Protein AF-B1X528-F1 (afdb_monomer)

Foldseek 3Di:
DQDPLNVLLLVLLVLVCVLVVHDSVVSLVVLCVVCVVVVNNDSVSSSVSSVVVSVVSVVVVVVVVVVVVVVVVVVVVVVVPPPDD

Organism: Paulinella chromatophora (NCBI:txid39717)

Nearest PDB structures (foldseek):
  1sd5-assembly1_A  TM=8.210E-01  e=9.603E+00  Mycobacterium tuberculosis H37Rv

Solvent-accessible surface area (backbone atoms only — not comparable to full-atom values): 4775 Å² total; per-residue (Å²): 130,88,49,75,68,52,54,53,40,50,50,41,27,45,53,41,9,65,75,68,75,47,52,51,70,56,35,45,51,54,34,52,50,53,16,57,74,71,71,30,78,48,77,65,42,37,37,54,46,32,49,52,55,40,52,54,52,56,55,51,52,55,55,50,50,54,52,49,54,50,52,55,53,53,57,64,72,50,74,72,81,73,76,82,131

Secondary structure (DSSP, 8-state):
---HHHHHHHHHHHHHHHHHT--HHHHHHHHHHHHHHTT--SHHHHHHHHHHHHHHHHHHHHHHHHHHHHHHHHHHHTTTTT---

pLDDT: mean 81.82, std 13.28, range [38.41, 94.75]

Radius of gyration: 19.67 Å; Cα contacts (8 Å, |Δi|>4): 51; chains: 1; bounding box: 60×24×51 Å

Mean predicted aligned error: 9.97 Å

Sequence (85 aa):
MATIQDRAYVTACSQLACLLSISLAAARRKVDYVAAKEGLRDNVGRLMIAERILTEVQSGKQDEGELLDSLLKAVKSEENFLLED

Structure (mmCIF, N/CA/C/O backbone):
data_AF-B1X528-F1
#
_entry.id   AF-B1X528-F1
#
loop_
_atom_site.group_PDB
_atom_site.id
_atom_site.type_symbol
_atom_site.label_atom_id
_atom_site.label_alt_id
_atom_site.label_comp_id
_atom_site.label_asym_id
_atom_site.label_entity_id
_atom_site.label_seq_id
_atom_site.pdbx_PDB_ins_code
_atom_site.Cartn_x
_atom_site.Cartn_y
_a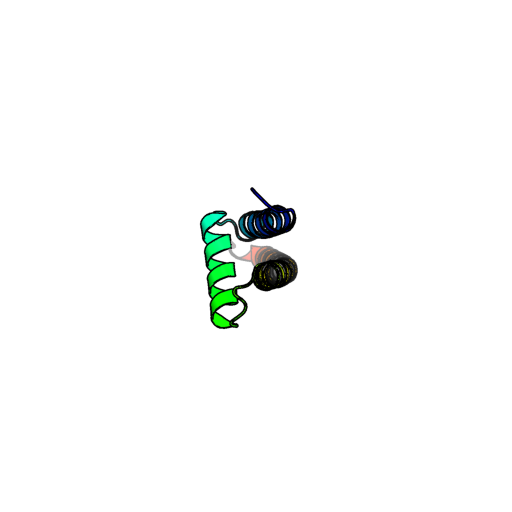tom_site.Cartn_z
_atom_site.occupancy
_atom_site.B_iso_or_equiv
_atom_site.auth_seq_id
_atom_site.auth_comp_id
_atom_site.auth_asym_id
_atom_site.auth_atom_id
_atom_site.pdbx_PDB_model_num
ATOM 1 N N . MET A 1 1 ? 20.274 -7.525 -8.102 1.00 38.41 1 MET A N 1
ATOM 2 C CA . MET A 1 1 ? 20.695 -6.311 -7.368 1.00 38.41 1 MET A CA 1
ATOM 3 C C . MET A 1 1 ? 19.507 -5.361 -7.350 1.00 38.41 1 MET A C 1
ATOM 5 O O . MET A 1 1 ? 18.959 -5.129 -8.419 1.00 38.41 1 MET A O 1
ATOM 9 N N . ALA A 1 2 ? 19.058 -4.894 -6.180 1.00 50.22 2 ALA A N 1
ATOM 10 C CA . ALA A 1 2 ? 17.916 -3.978 -6.081 1.00 50.22 2 ALA A CA 1
ATOM 11 C C . ALA A 1 2 ? 18.280 -2.633 -6.728 1.00 50.22 2 ALA A C 1
ATOM 13 O O . ALA A 1 2 ? 19.220 -1.967 -6.288 1.00 50.22 2 ALA A O 1
ATOM 14 N N . THR A 1 3 ? 17.591 -2.265 -7.805 1.00 63.62 3 THR A N 1
ATOM 15 C CA . THR A 1 3 ? 17.793 -0.982 -8.486 1.00 63.62 3 THR A CA 1
ATOM 16 C C . THR A 1 3 ? 17.150 0.148 -7.675 1.00 63.62 3 THR A C 1
ATOM 18 O O . THR A 1 3 ? 16.313 -0.087 -6.805 1.00 63.62 3 THR A O 1
ATOM 21 N N . ILE A 1 4 ? 17.528 1.402 -7.937 1.00 63.34 4 ILE A N 1
ATOM 22 C CA . ILE A 1 4 ? 16.931 2.576 -7.267 1.00 63.34 4 ILE A CA 1
ATOM 23 C C . ILE A 1 4 ? 15.399 2.596 -7.443 1.00 63.34 4 ILE A C 1
ATOM 25 O O . ILE A 1 4 ? 14.677 2.916 -6.501 1.00 63.34 4 ILE A O 1
ATOM 29 N N . GLN A 1 5 ? 14.905 2.164 -8.610 1.00 66.69 5 GLN A N 1
ATOM 30 C CA . GLN A 1 5 ? 13.471 2.007 -8.885 1.00 66.69 5 GLN A CA 1
ATOM 31 C C . GLN A 1 5 ? 12.796 0.965 -7.980 1.00 66.69 5 GLN A C 1
ATOM 33 O O . GLN A 1 5 ? 11.668 1.174 -7.546 1.00 66.69 5 GLN A O 1
ATOM 38 N N . ASP A 1 6 ? 13.495 -0.121 -7.640 1.00 79.19 6 ASP A N 1
ATOM 39 C CA . ASP A 1 6 ? 12.980 -1.159 -6.741 1.00 79.19 6 ASP A CA 1
ATOM 40 C C . ASP A 1 6 ? 12.774 -0.594 -5.325 1.00 79.19 6 ASP A C 1
ATOM 42 O O . ASP A 1 6 ? 11.745 -0.823 -4.695 1.00 79.19 6 ASP A O 1
ATOM 46 N N . ARG A 1 7 ? 13.698 0.258 -4.851 1.00 85.12 7 ARG A N 1
ATOM 47 C CA . ARG A 1 7 ? 13.554 0.948 -3.555 1.00 85.12 7 ARG A CA 1
ATOM 48 C C . ARG A 1 7 ? 12.356 1.892 -3.526 1.00 85.12 7 ARG A C 1
ATOM 50 O O . ARG A 1 7 ? 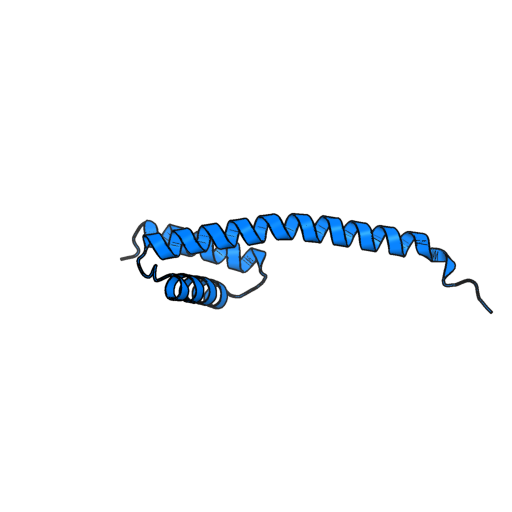11.601 1.857 -2.561 1.00 85.12 7 ARG A O 1
ATOM 57 N N . ALA A 1 8 ? 12.173 2.708 -4.563 1.00 87.50 8 ALA A N 1
ATOM 58 C CA . ALA A 1 8 ? 11.040 3.630 -4.641 1.00 87.50 8 ALA A CA 1
ATOM 59 C C . ALA A 1 8 ? 9.700 2.874 -4.668 1.00 87.50 8 ALA A C 1
ATOM 61 O O . ALA A 1 8 ? 8.788 3.205 -3.911 1.00 87.50 8 ALA A O 1
ATOM 62 N N . TYR A 1 9 ? 9.624 1.782 -5.436 1.00 89.38 9 TYR A N 1
ATOM 63 C CA . TYR A 1 9 ? 8.457 0.903 -5.462 1.00 89.38 9 TYR A CA 1
ATOM 64 C C . TYR A 1 9 ? 8.153 0.279 -4.091 1.00 89.38 9 TYR A C 1
ATOM 66 O O . TYR A 1 9 ? 7.004 0.279 -3.642 1.00 89.38 9 TYR A O 1
ATOM 74 N N . VAL A 1 10 ? 9.178 -0.226 -3.390 1.00 90.94 10 VAL A N 1
ATOM 75 C CA . VAL A 1 10 ? 9.018 -0.779 -2.035 1.00 90.94 10 VAL A CA 1
ATOM 76 C C . VAL A 1 10 ? 8.502 0.283 -1.062 1.00 90.94 10 VAL A C 1
ATOM 78 O O . VAL A 1 10 ? 7.608 -0.028 -0.276 1.00 90.94 10 VAL A O 1
ATOM 81 N N . THR A 1 11 ? 9.026 1.509 -1.123 1.00 93.31 11 THR A N 1
ATOM 82 C CA . THR A 1 11 ? 8.597 2.625 -0.266 1.00 93.31 11 THR A CA 1
ATOM 83 C C . THR A 1 11 ? 7.143 3.017 -0.521 1.00 93.31 11 THR A C 1
ATOM 85 O O . THR A 1 11 ? 6.378 3.165 0.429 1.00 93.31 11 THR A O 1
ATOM 88 N N . ALA A 1 12 ? 6.723 3.124 -1.783 1.00 92.88 12 ALA A N 1
ATOM 89 C CA . ALA A 1 12 ? 5.325 3.404 -2.111 1.00 92.88 12 ALA A CA 1
ATOM 90 C C . ALA A 1 12 ? 4.399 2.287 -1.593 1.00 92.88 12 ALA A C 1
ATOM 92 O O . ALA A 1 12 ? 3.382 2.552 -0.952 1.00 92.88 12 ALA A O 1
ATOM 93 N N . CYS A 1 13 ? 4.785 1.019 -1.781 1.00 93.12 13 CYS A N 1
ATOM 94 C CA . CYS A 1 13 ? 4.013 -0.123 -1.285 1.00 93.12 13 CYS A CA 1
ATOM 95 C C . CYS A 1 13 ? 3.945 -0.189 0.249 1.00 93.12 13 CYS A C 1
ATOM 97 O O . CYS A 1 13 ? 2.924 -0.616 0.787 1.00 93.12 13 CYS A O 1
ATOM 99 N N . SER A 1 14 ? 5.008 0.195 0.965 1.00 93.44 14 SER A N 1
ATOM 100 C CA . SER A 1 14 ? 5.006 0.198 2.433 1.00 93.44 14 SER A CA 1
ATOM 101 C C . SER A 1 14 ? 4.124 1.311 2.995 1.00 93.44 14 SER A C 1
ATOM 103 O O . SER A 1 14 ? 3.361 1.062 3.925 1.00 93.44 14 SER A O 1
ATOM 105 N N . GLN A 1 15 ? 4.144 2.500 2.391 1.00 93.69 15 GLN A N 1
ATOM 106 C CA . GLN A 1 15 ? 3.234 3.588 2.750 1.00 93.69 15 GLN A CA 1
ATOM 107 C C . GLN A 1 15 ? 1.772 3.196 2.509 1.00 93.69 15 GLN A C 1
ATOM 109 O O . GLN A 1 15 ? 0.935 3.382 3.390 1.00 93.69 15 GLN A O 1
ATOM 114 N N . LEU A 1 16 ? 1.474 2.572 1.366 1.00 92.94 16 LEU A N 1
ATOM 115 C CA . LEU A 1 16 ? 0.149 2.023 1.072 1.00 92.94 16 LEU A CA 1
ATOM 116 C C . LEU A 1 16 ? -0.298 0.982 2.102 1.00 92.94 16 LEU A C 1
ATOM 118 O O . LEU A 1 16 ? -1.440 1.014 2.554 1.00 92.94 16 LEU A O 1
ATOM 122 N N . ALA A 1 17 ? 0.603 0.076 2.487 1.00 93.38 17 ALA A N 1
ATOM 123 C CA . ALA A 1 17 ? 0.335 -0.939 3.500 1.00 93.38 17 ALA A CA 1
ATOM 124 C C . ALA A 1 17 ? -0.037 -0.309 4.852 1.00 93.38 17 ALA A C 1
ATOM 126 O O . ALA A 1 17 ? -1.029 -0.713 5.456 1.00 93.38 17 ALA A O 1
ATOM 127 N N . CYS A 1 18 ? 0.694 0.725 5.282 1.00 92.50 18 CYS A N 1
ATOM 128 C CA . CYS A 1 18 ? 0.388 1.474 6.501 1.00 92.50 18 CYS A CA 1
ATOM 129 C C . CYS A 1 18 ? -0.945 2.227 6.405 1.00 92.50 18 CYS A C 1
ATOM 131 O O . CYS A 1 18 ? -1.729 2.217 7.351 1.00 92.50 18 CYS A O 1
ATOM 133 N N . LEU A 1 19 ? -1.223 2.879 5.273 1.00 90.19 19 LEU A N 1
ATOM 134 C CA . LEU A 1 19 ? -2.451 3.654 5.102 1.00 90.19 19 LEU A CA 1
ATOM 135 C C . LEU A 1 19 ? -3.699 2.770 5.058 1.00 90.19 19 LEU A C 1
ATOM 137 O O . LEU A 1 19 ? -4.728 3.178 5.587 1.00 90.19 19 LEU A O 1
ATOM 141 N N . LEU A 1 20 ? -3.603 1.582 4.468 1.00 88.75 20 LEU A N 1
ATOM 142 C CA . LEU A 1 20 ? -4.715 0.641 4.338 1.00 88.75 20 LEU A CA 1
ATOM 143 C C . LEU A 1 20 ? -4.781 -0.393 5.471 1.00 88.75 20 LEU A C 1
ATOM 145 O O . LEU A 1 20 ? -5.668 -1.240 5.452 1.00 88.75 20 LEU A O 1
ATOM 149 N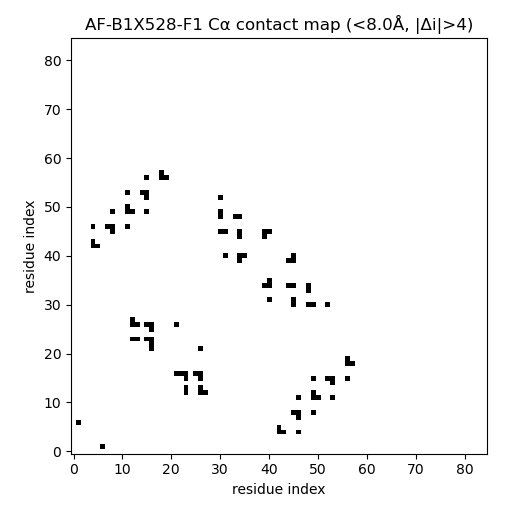 N . SER A 1 21 ? -3.847 -0.362 6.427 1.00 92.00 21 SER A N 1
ATOM 150 C CA . SER A 1 21 ? -3.732 -1.364 7.497 1.00 92.00 21 SER A CA 1
ATOM 151 C C . SER A 1 21 ? -3.661 -2.808 6.967 1.00 92.00 21 SER A C 1
ATOM 153 O O . SER A 1 21 ? -4.264 -3.724 7.525 1.00 92.00 21 SER A O 1
ATOM 155 N N . ILE A 1 22 ? -2.919 -3.027 5.875 1.00 92.12 22 ILE A N 1
ATOM 156 C CA . ILE A 1 22 ? -2.721 -4.345 5.244 1.00 92.12 22 ILE A CA 1
ATOM 157 C C . ILE A 1 22 ? -1.246 -4.750 5.243 1.00 92.12 22 ILE A C 1
ATOM 159 O O . ILE A 1 22 ? -0.353 -3.942 5.476 1.00 92.12 22 ILE A O 1
ATOM 163 N N . SER A 1 23 ? -0.958 -6.015 4.927 1.00 94.75 23 SER A N 1
ATOM 164 C CA . SER A 1 23 ? 0.428 -6.458 4.752 1.00 94.75 23 SER A CA 1
ATOM 165 C C . SER A 1 23 ? 1.064 -5.869 3.485 1.00 94.75 23 SER A C 1
ATOM 167 O O . SER A 1 23 ? 0.402 -5.668 2.465 1.00 94.75 23 SER A O 1
ATOM 169 N N . LEU A 1 24 ? 2.388 -5.683 3.506 1.00 92.31 24 LEU A N 1
ATOM 170 C CA . LEU A 1 24 ? 3.167 -5.262 2.334 1.00 92.31 24 LEU A CA 1
ATOM 171 C C . LEU A 1 24 ? 2.925 -6.183 1.124 1.00 92.31 24 LEU A C 1
ATOM 173 O O . LEU A 1 24 ? 2.806 -5.710 -0.006 1.00 92.31 24 LEU A O 1
ATOM 177 N N . ALA A 1 25 ? 2.803 -7.495 1.346 1.00 92.06 25 ALA A N 1
ATOM 178 C CA . ALA A 1 25 ? 2.513 -8.457 0.284 1.00 92.06 25 ALA A CA 1
ATOM 179 C C . ALA A 1 25 ? 1.132 -8.225 -0.355 1.00 92.06 25 ALA A C 1
ATOM 181 O O . ALA A 1 25 ? 0.995 -8.343 -1.572 1.00 92.06 25 ALA A O 1
ATOM 182 N N . ALA A 1 26 ? 0.122 -7.866 0.444 1.00 93.38 26 ALA A N 1
ATOM 183 C CA . ALA A 1 26 ? -1.199 -7.511 -0.065 1.00 93.38 26 ALA A CA 1
ATOM 184 C C . ALA A 1 26 ? -1.164 -6.198 -0.864 1.00 93.38 26 ALA A C 1
ATOM 186 O O . ALA A 1 26 ? -1.735 -6.140 -1.952 1.00 93.38 26 ALA A O 1
ATOM 187 N N . ALA A 1 27 ? -0.435 -5.185 -0.381 1.00 93.94 27 ALA A N 1
ATOM 188 C CA . ALA A 1 27 ? -0.247 -3.926 -1.102 1.00 93.94 27 ALA A CA 1
ATOM 189 C C . ALA A 1 27 ? 0.408 -4.150 -2.477 1.00 93.94 27 ALA A C 1
ATOM 191 O O . ALA A 1 27 ? -0.118 -3.689 -3.488 1.00 93.94 27 ALA A O 1
ATOM 192 N N . ARG A 1 28 ? 1.484 -4.949 -2.542 1.00 92.88 28 ARG A N 1
ATOM 193 C CA . ARG A 1 28 ? 2.140 -5.312 -3.812 1.00 92.88 28 ARG A CA 1
ATOM 194 C C . ARG A 1 28 ? 1.197 -6.020 -4.776 1.00 92.88 28 ARG A C 1
ATOM 196 O O . ARG 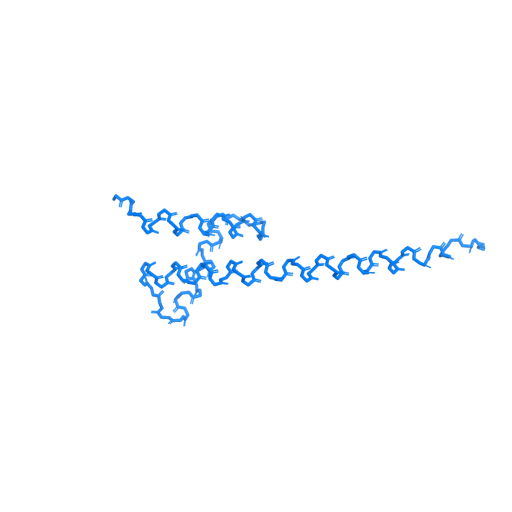A 1 28 ? 1.088 -5.606 -5.921 1.00 92.88 28 ARG A O 1
ATOM 203 N N . ARG A 1 29 ? 0.461 -7.035 -4.305 1.00 93.75 29 ARG A N 1
ATOM 204 C CA . ARG A 1 29 ? -0.520 -7.759 -5.135 1.00 93.75 29 ARG A CA 1
ATOM 205 C C . ARG A 1 29 ? -1.587 -6.830 -5.706 1.00 93.75 29 ARG A C 1
ATOM 207 O O . ARG A 1 29 ? -1.985 -7.009 -6.851 1.00 93.75 29 ARG A O 1
ATOM 214 N N . LYS A 1 30 ? -2.044 -5.846 -4.924 1.00 93.00 30 LYS A N 1
ATOM 215 C CA . LYS A 1 30 ? -3.014 -4.846 -5.384 1.00 93.00 30 LYS A CA 1
ATOM 216 C C . LYS A 1 30 ? -2.431 -3.997 -6.515 1.00 93.00 30 LYS A C 1
ATOM 218 O O . LYS A 1 30 ? -3.086 -3.847 -7.542 1.00 93.00 30 LYS A O 1
ATOM 223 N N . VAL A 1 31 ? -1.202 -3.504 -6.357 1.00 93.00 31 VAL A N 1
ATOM 224 C CA . VAL A 1 31 ? -0.513 -2.741 -7.408 1.00 93.00 31 VAL A CA 1
ATOM 225 C C . VAL A 1 31 ? -0.287 -3.598 -8.654 1.00 93.00 31 VAL A C 1
ATOM 227 O O . VAL A 1 31 ? -0.654 -3.175 -9.744 1.00 93.00 31 VAL A O 1
ATOM 230 N N . ASP A 1 32 ? 0.230 -4.820 -8.502 1.00 91.31 32 ASP A N 1
ATOM 231 C CA . ASP A 1 32 ? 0.477 -5.743 -9.615 1.00 91.31 32 ASP A CA 1
ATOM 232 C C . ASP A 1 32 ? -0.815 -6.094 -10.372 1.00 91.31 32 ASP A C 1
ATOM 234 O O . ASP A 1 32 ? -0.809 -6.188 -11.599 1.00 91.31 32 ASP A O 1
ATOM 238 N N . TYR A 1 33 ? -1.936 -6.256 -9.664 1.00 93.38 33 TYR A N 1
ATOM 239 C CA . TYR A 1 33 ? -3.240 -6.508 -10.276 1.00 93.38 33 TYR A CA 1
ATOM 240 C C . TYR A 1 33 ? -3.715 -5.323 -11.126 1.00 93.38 33 TYR A C 1
ATOM 242 O O . TYR A 1 33 ? -4.125 -5.515 -12.271 1.00 93.38 33 TYR A O 1
ATOM 250 N N . VAL A 1 34 ? -3.633 -4.099 -10.596 1.00 92.31 34 VAL A N 1
ATOM 251 C CA . VAL A 1 34 ? -4.035 -2.885 -11.326 1.00 92.31 34 VAL A CA 1
ATOM 252 C C . VAL A 1 34 ? -3.100 -2.633 -12.512 1.00 92.31 34 VAL A C 1
ATOM 254 O O . VAL A 1 34 ? -3.563 -2.410 -13.627 1.00 92.31 34 VAL A O 1
ATOM 257 N N . ALA A 1 35 ? -1.795 -2.783 -12.305 1.00 91.25 35 ALA A N 1
ATOM 258 C CA . ALA A 1 35 ? -0.780 -2.700 -13.347 1.00 91.25 35 ALA A CA 1
ATOM 259 C C . ALA A 1 35 ? -1.026 -3.718 -14.476 1.00 91.25 3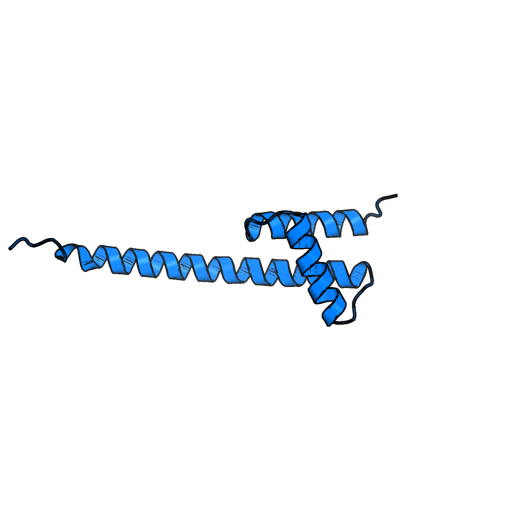5 ALA A C 1
ATOM 261 O O . ALA A 1 35 ? -0.984 -3.375 -15.657 1.00 91.25 35 ALA A O 1
ATOM 262 N N . ALA A 1 36 ? -1.360 -4.968 -14.136 1.00 90.50 36 ALA A N 1
ATOM 263 C CA . ALA A 1 36 ? -1.700 -5.992 -15.118 1.00 90.50 36 ALA A CA 1
ATOM 264 C C . ALA A 1 36 ? -3.005 -5.687 -15.866 1.00 90.50 36 ALA A C 1
ATOM 266 O O . ALA A 1 36 ? -3.077 -5.958 -17.065 1.00 90.50 36 ALA A O 1
ATOM 267 N N . LYS A 1 37 ? -4.008 -5.124 -15.181 1.00 92.31 37 LYS A N 1
ATOM 268 C CA . LYS A 1 37 ? -5.281 -4.706 -15.783 1.00 92.31 37 LYS A CA 1
ATOM 269 C C . LYS A 1 37 ? -5.090 -3.580 -16.803 1.00 92.31 37 LYS A C 1
ATOM 271 O O . LYS A 1 37 ? -5.783 -3.562 -17.813 1.00 92.31 37 LYS A O 1
ATOM 276 N N . GLU A 1 38 ? -4.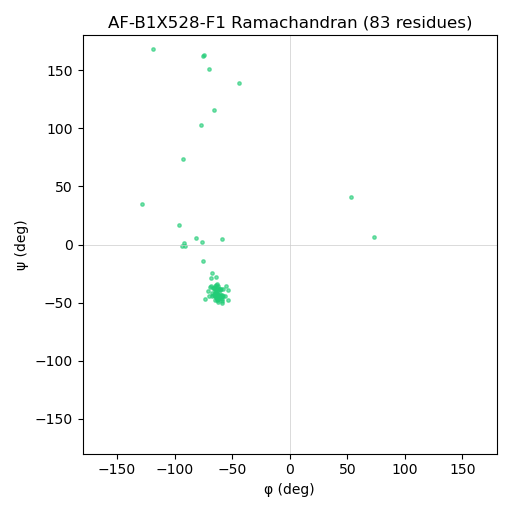140 -2.680 -16.562 1.00 89.44 38 GLU A N 1
ATOM 277 C CA . GLU A 1 38 ? -3.828 -1.544 -17.445 1.00 89.44 38 GLU A CA 1
ATOM 278 C C . GLU A 1 38 ? -2.730 -1.854 -18.477 1.00 89.44 38 GLU A C 1
ATOM 280 O O . GLU A 1 38 ? -2.365 -0.996 -19.275 1.00 89.44 38 GLU A O 1
ATOM 285 N N . GLY A 1 39 ? -2.200 -3.082 -18.492 1.00 89.88 39 GLY A N 1
ATOM 286 C CA . GLY A 1 39 ? -1.134 -3.493 -19.413 1.00 89.88 39 GLY A CA 1
ATOM 287 C C . GLY A 1 39 ? 0.254 -2.921 -19.086 1.00 89.8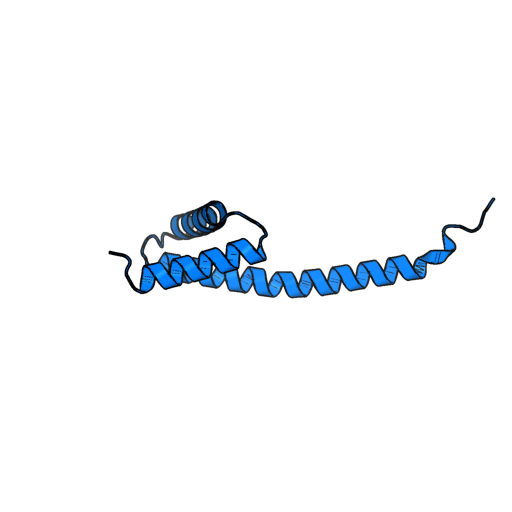8 39 GLY A C 1
ATOM 288 O O . GLY A 1 39 ? 1.204 -3.157 -19.829 1.00 89.88 39 GLY A O 1
ATOM 289 N N . LEU A 1 40 ? 0.398 -2.227 -17.957 1.00 84.56 40 LEU A N 1
ATOM 290 C CA . LEU A 1 40 ? 1.608 -1.541 -17.498 1.00 84.56 40 LEU A CA 1
ATOM 291 C C . LEU A 1 40 ? 2.436 -2.459 -16.586 1.00 84.56 40 LEU A C 1
ATOM 293 O O . LEU A 1 40 ? 2.437 -2.318 -15.367 1.00 84.56 40 LEU A O 1
ATOM 297 N N . ARG A 1 41 ? 3.108 -3.466 -17.161 1.00 80.19 41 ARG A N 1
ATOM 298 C CA . ARG A 1 41 ? 3.893 -4.467 -16.395 1.00 80.19 41 ARG A CA 1
ATOM 299 C C . ARG A 1 41 ? 5.366 -4.105 -16.193 1.00 80.19 41 ARG A C 1
ATOM 301 O O . ARG A 1 41 ? 6.113 -4.871 -15.583 1.00 80.19 41 ARG A O 1
ATOM 308 N N . ASP A 1 42 ? 5.799 -2.977 -16.728 1.00 85.25 42 ASP A N 1
ATOM 309 C CA . ASP A 1 42 ? 7.151 -2.466 -16.584 1.00 85.25 42 ASP A CA 1
ATOM 310 C C . ASP A 1 42 ? 7.389 -1.878 -15.180 1.00 85.25 42 ASP A C 1
ATOM 312 O O . ASP A 1 42 ? 6.465 -1.612 -14.407 1.00 85.25 42 ASP A O 1
ATOM 316 N N . ASN A 1 43 ? 8.659 -1.705 -14.806 1.00 83.12 43 ASN A N 1
ATOM 317 C CA . ASN A 1 43 ? 9.013 -1.179 -13.482 1.00 83.12 43 ASN A CA 1
ATOM 318 C C . ASN A 1 43 ? 8.513 0.253 -13.267 1.00 83.12 43 ASN A C 1
ATOM 320 O O . ASN A 1 43 ? 8.138 0.597 -12.149 1.00 83.12 43 ASN A O 1
ATOM 324 N N . VAL A 1 44 ? 8.495 1.065 -14.327 1.00 86.19 44 VAL A N 1
ATOM 325 C CA . VAL A 1 44 ? 8.020 2.449 -14.263 1.00 86.19 44 VAL A CA 1
ATOM 326 C C . VAL A 1 44 ? 6.499 2.463 -14.143 1.00 86.19 44 VAL A C 1
ATOM 328 O O . VAL A 1 44 ? 5.979 3.091 -13.224 1.00 86.19 44 VAL A O 1
ATOM 331 N N . GLY A 1 45 ? 5.795 1.684 -14.969 1.00 88.69 45 GLY A N 1
ATOM 332 C CA . GLY A 1 45 ? 4.345 1.510 -14.887 1.00 88.69 45 GLY A CA 1
ATOM 333 C C . GLY A 1 45 ? 3.864 1.075 -13.501 1.00 88.69 45 GLY A C 1
ATOM 334 O O . GLY A 1 45 ? 2.986 1.710 -12.924 1.00 88.69 45 GLY A O 1
ATOM 335 N N . ARG A 1 46 ? 4.491 0.060 -12.893 1.00 88.62 46 ARG A N 1
ATOM 336 C CA . ARG A 1 46 ? 4.133 -0.377 -11.528 1.00 88.62 46 ARG A CA 1
ATOM 337 C C . ARG A 1 46 ? 4.335 0.702 -10.468 1.00 88.62 46 ARG A C 1
ATOM 339 O O . ARG A 1 46 ? 3.521 0.803 -9.553 1.00 88.62 46 ARG A O 1
ATOM 346 N N . LEU A 1 47 ? 5.399 1.496 -10.579 1.00 90.44 47 LEU A N 1
ATOM 347 C CA . LEU A 1 47 ? 5.652 2.604 -9.661 1.00 90.44 47 LEU A CA 1
ATOM 348 C C . LEU A 1 47 ? 4.600 3.705 -9.824 1.00 90.44 47 LEU A C 1
ATOM 350 O O . LEU A 1 47 ? 4.040 4.145 -8.825 1.00 90.44 47 LEU A O 1
ATOM 354 N N . MET A 1 48 ? 4.255 4.069 -11.061 1.00 91.81 48 MET A N 1
ATOM 355 C CA . MET A 1 48 ? 3.190 5.040 -11.336 1.00 91.81 48 MET A CA 1
ATO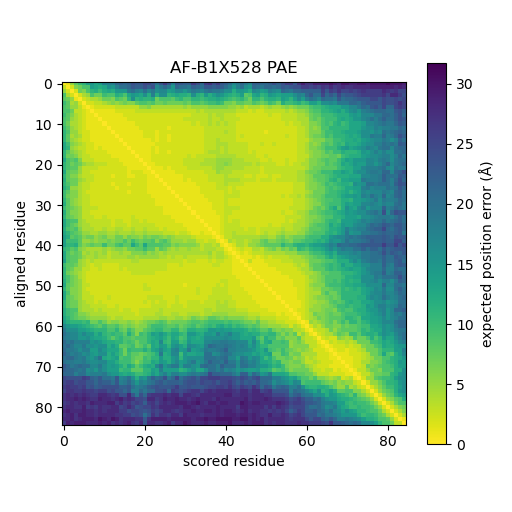M 356 C C . MET A 1 48 ? 1.842 4.593 -10.763 1.00 91.81 48 MET A C 1
ATOM 358 O O . MET A 1 48 ? 1.132 5.389 -10.152 1.00 91.81 48 MET A O 1
ATOM 362 N N . ILE A 1 49 ? 1.491 3.312 -10.915 1.00 93.12 49 ILE A N 1
ATOM 363 C CA . ILE A 1 49 ? 0.264 2.760 -10.331 1.00 93.12 49 ILE A CA 1
ATOM 364 C C . ILE A 1 49 ? 0.319 2.789 -8.799 1.00 93.12 49 ILE A C 1
ATOM 366 O O . ILE A 1 49 ? -0.676 3.142 -8.166 1.00 93.12 49 ILE A O 1
ATOM 370 N N . ALA A 1 50 ? 1.461 2.451 -8.190 1.00 92.50 50 ALA A N 1
ATOM 371 C CA . ALA A 1 50 ? 1.623 2.520 -6.739 1.00 92.50 50 ALA A CA 1
ATOM 372 C C . ALA A 1 50 ? 1.417 3.946 -6.207 1.00 92.50 50 ALA A C 1
ATOM 374 O O . ALA A 1 50 ? 0.681 4.127 -5.240 1.00 92.50 50 ALA A O 1
ATOM 375 N N . GLU A 1 51 ? 2.024 4.947 -6.849 1.00 92.12 51 GLU A N 1
ATOM 376 C CA . GLU A 1 51 ? 1.867 6.357 -6.479 1.00 92.12 51 GLU A CA 1
ATOM 377 C C . GLU A 1 51 ? 0.426 6.835 -6.667 1.00 92.12 51 GLU A C 1
ATOM 379 O O . GLU A 1 51 ? -0.129 7.450 -5.760 1.00 92.12 51 GLU A O 1
ATOM 384 N N . ARG A 1 52 ? -0.224 6.478 -7.783 1.00 93.06 52 ARG A N 1
ATOM 385 C CA . ARG A 1 52 ? -1.624 6.848 -8.043 1.00 93.06 52 ARG A CA 1
ATOM 386 C C . ARG A 1 52 ? -2.563 6.321 -6.959 1.00 93.06 52 ARG A C 1
ATOM 388 O O . ARG A 1 52 ? -3.330 7.087 -6.383 1.00 93.06 52 ARG A O 1
ATOM 395 N N . ILE A 1 53 ? -2.462 5.029 -6.638 1.00 92.12 53 ILE A N 1
ATOM 396 C CA . ILE A 1 53 ? -3.283 4.407 -5.587 1.00 92.12 53 ILE A CA 1
ATOM 397 C C . ILE A 1 53 ? -2.976 5.048 -4.225 1.00 92.12 53 ILE A C 1
ATOM 399 O O . ILE A 1 53 ? -3.874 5.226 -3.408 1.00 92.12 53 ILE A O 1
ATOM 403 N N . LEU A 1 54 ? -1.718 5.401 -3.959 1.00 91.38 54 LEU A N 1
ATOM 404 C CA . LEU A 1 54 ? -1.328 6.053 -2.713 1.00 91.38 54 LEU A CA 1
ATOM 405 C C . LEU A 1 54 ? -1.959 7.444 -2.573 1.00 91.38 54 LEU A C 1
ATOM 407 O O . LEU A 1 54 ? -2.468 7.759 -1.497 1.00 91.38 54 LEU A O 1
ATOM 411 N N . THR A 1 55 ? -1.973 8.243 -3.642 1.00 91.31 55 THR A N 1
ATOM 412 C CA . THR A 1 55 ? -2.654 9.544 -3.666 1.00 91.31 55 THR A CA 1
ATOM 413 C C . THR A 1 55 ? -4.160 9.386 -3.460 1.00 91.31 55 THR A C 1
ATOM 415 O O . THR A 1 55 ? -4.716 10.059 -2.599 1.00 91.31 55 THR A O 1
ATOM 418 N N . GLU A 1 56 ? -4.807 8.452 -4.166 1.00 89.56 56 GLU A N 1
ATOM 419 C CA . GLU A 1 56 ? -6.243 8.165 -4.004 1.00 89.56 56 GLU A CA 1
ATOM 420 C C . GLU A 1 56 ? -6.595 7.800 -2.552 1.00 89.56 56 GLU A C 1
ATOM 422 O O . GLU A 1 56 ? -7.564 8.307 -1.988 1.00 89.56 56 GLU A O 1
ATOM 427 N N . VAL A 1 57 ? -5.783 6.947 -1.919 1.00 88.38 57 VAL A N 1
ATOM 428 C CA . VAL A 1 57 ? -5.987 6.532 -0.525 1.00 88.38 57 VAL A CA 1
ATOM 429 C C . VAL A 1 57 ? -5.735 7.679 0.453 1.00 88.38 57 VAL A C 1
ATOM 431 O O . VAL A 1 57 ? -6.441 7.774 1.454 1.00 88.38 57 VAL A O 1
ATOM 434 N N . GLN A 1 58 ? -4.753 8.549 0.199 1.00 87.19 58 GLN A N 1
ATOM 435 C CA . GLN A 1 58 ? -4.520 9.725 1.043 1.00 87.19 58 GLN A CA 1
ATOM 436 C C . GLN A 1 58 ? -5.684 10.709 0.986 1.00 87.19 58 GLN A C 1
ATOM 438 O O . GLN A 1 58 ? -6.118 11.161 2.042 1.00 87.19 58 GLN A O 1
ATOM 443 N N . SER A 1 59 ? -6.207 10.996 -0.208 1.00 83.88 59 SER A N 1
ATOM 444 C CA . SER A 1 59 ? -7.361 11.883 -0.370 1.00 83.88 59 SER A CA 1
ATOM 445 C C . SER A 1 59 ? -8.602 11.316 0.321 1.00 83.88 59 SER A C 1
ATOM 447 O O . SER A 1 59 ? -9.185 11.991 1.161 1.00 83.88 59 SER A O 1
ATOM 449 N N . GLY A 1 60 ? -8.937 10.041 0.089 1.00 79.25 60 GLY A N 1
ATOM 450 C CA . GLY A 1 60 ? -10.126 9.433 0.703 1.00 79.25 60 GLY A CA 1
ATOM 451 C C . GLY A 1 60 ? -10.072 9.337 2.234 1.00 79.25 60 GLY A C 1
ATOM 452 O O . GLY A 1 60 ? -11.107 9.394 2.893 1.00 79.25 60 GLY A O 1
ATOM 453 N N . LYS A 1 61 ? -8.875 9.239 2.831 1.00 72.44 61 LYS A N 1
ATOM 454 C CA . LYS A 1 61 ? -8.716 9.237 4.296 1.00 72.44 61 LYS A CA 1
ATOM 455 C C . LYS A 1 61 ? -9.051 10.582 4.942 1.00 72.44 61 LYS A C 1
ATOM 457 O O . LYS A 1 61 ? -9.437 10.604 6.108 1.00 72.44 61 LYS A O 1
ATOM 462 N N . GLN A 1 62 ? -8.864 11.685 4.216 1.00 67.31 62 GLN A N 1
ATOM 463 C CA . GLN A 1 62 ? -9.255 13.012 4.694 1.00 67.31 62 GLN A CA 1
ATOM 464 C C . GLN A 1 62 ? -10.782 13.127 4.727 1.00 67.31 62 GLN A C 1
ATOM 466 O O . GLN A 1 62 ? -11.334 13.518 5.753 1.00 67.31 62 GLN A O 1
ATOM 471 N N . ASP A 1 63 ? -11.451 12.663 3.669 1.00 70.19 63 ASP A N 1
ATOM 472 C CA . ASP A 1 63 ? -12.915 12.659 3.574 1.00 70.19 63 ASP A CA 1
ATOM 473 C C . ASP A 1 63 ? -13.575 11.762 4.645 1.00 70.19 63 ASP A C 1
ATOM 475 O O . ASP A 1 63 ? -14.581 12.135 5.250 1.00 70.19 63 ASP A O 1
ATOM 479 N N . GLU A 1 64 ? -13.001 10.584 4.930 1.00 70.75 64 GLU A N 1
ATOM 480 C CA . GLU A 1 64 ? -13.522 9.660 5.953 1.00 70.75 64 GLU A CA 1
ATOM 481 C C . GLU A 1 64 ? -13.431 10.243 7.374 1.00 70.75 64 GLU A C 1
ATOM 483 O O . GLU A 1 64 ? -14.347 10.060 8.177 1.00 70.75 64 GLU A O 1
ATOM 488 N N . GLY A 1 65 ? -12.354 10.976 7.681 1.00 72.44 65 GLY A N 1
ATOM 489 C CA . GLY A 1 65 ? -12.183 11.643 8.973 1.00 72.44 65 GLY A CA 1
ATOM 490 C C . GLY A 1 65 ? -13.232 12.730 9.214 1.00 72.44 65 GLY A C 1
ATOM 491 O O . GLY A 1 65 ? -13.842 12.769 10.281 1.00 72.44 65 GLY A O 1
ATOM 492 N N . GLU A 1 66 ? -13.497 13.566 8.208 1.00 74.56 66 GLU A N 1
ATOM 493 C CA . GLU A 1 66 ? -14.531 14.605 8.292 1.00 74.56 66 GLU A CA 1
ATOM 494 C C . GLU A 1 66 ? -15.938 14.011 8.440 1.00 74.56 66 GLU A C 1
ATOM 496 O O . GLU A 1 66 ? -16.747 14.495 9.240 1.00 74.56 66 GLU A O 1
ATOM 501 N N . LEU A 1 67 ? -16.226 12.929 7.710 1.00 77.56 67 LEU A N 1
ATOM 502 C CA . LEU A 1 67 ? -17.491 12.211 7.821 1.00 77.56 67 LEU A CA 1
ATOM 503 C C . LEU A 1 67 ? -17.667 11.599 9.218 1.00 77.56 67 LEU A C 1
ATOM 505 O O . LEU A 1 67 ? -18.727 11.758 9.823 1.00 77.56 67 LEU A O 1
ATOM 509 N N . LEU A 1 68 ? -16.637 10.942 9.756 1.00 76.56 68 LEU A N 1
ATOM 510 C CA . LEU A 1 68 ? -16.683 10.354 11.093 1.00 76.56 68 LEU A CA 1
ATOM 511 C C . LEU A 1 68 ? -16.878 11.421 12.179 1.00 76.56 68 LEU A C 1
ATOM 513 O O . LEU A 1 68 ? -17.728 11.249 13.050 1.00 76.56 68 LEU A O 1
ATOM 517 N N . ASP A 1 69 ? -16.154 12.539 12.106 1.00 82.94 69 ASP A N 1
ATOM 518 C CA . ASP A 1 69 ? -16.313 13.661 13.038 1.00 82.94 69 ASP A CA 1
ATOM 519 C C . ASP A 1 69 ? -17.730 14.249 12.991 1.00 82.94 69 ASP A C 1
ATOM 521 O O . ASP A 1 69 ? -18.297 14.607 14.028 1.00 82.94 69 ASP A O 1
ATOM 525 N N . SER A 1 70 ? -18.321 14.339 11.797 1.00 80.44 70 SER A N 1
ATOM 526 C CA . SER A 1 70 ? -19.708 14.772 11.611 1.00 80.44 70 SER A CA 1
ATOM 527 C C . SER A 1 70 ? -20.693 13.807 12.277 1.00 80.44 70 SER A C 1
ATOM 529 O O . SER A 1 70 ? -21.554 14.232 13.050 1.00 80.44 70 SER A O 1
ATOM 531 N N . LEU A 1 71 ? -20.522 12.499 12.054 1.00 80.44 71 LEU A N 1
ATOM 532 C CA . LEU A 1 71 ? -21.357 11.461 12.661 1.00 80.44 71 LEU A CA 1
ATOM 533 C C . LEU A 1 71 ? -21.239 11.460 14.193 1.00 80.44 71 LEU A C 1
ATOM 535 O O . LEU A 1 71 ? -22.252 11.398 14.886 1.00 80.44 71 LEU A O 1
ATOM 539 N N . LEU A 1 72 ? -20.028 11.596 14.738 1.00 80.00 72 LEU A N 1
ATOM 540 C CA . LEU A 1 72 ? -19.806 11.657 16.187 1.00 80.00 72 LEU A CA 1
ATOM 541 C C . LEU A 1 72 ? -20.417 12.917 16.820 1.00 80.00 72 LEU A C 1
ATOM 543 O O . LEU A 1 72 ? -20.975 12.845 17.916 1.00 80.00 72 LEU A O 1
ATOM 547 N N . LYS A 1 73 ? -20.361 14.068 16.137 1.00 77.38 73 LYS A N 1
ATOM 548 C CA . LYS A 1 73 ? -21.049 15.293 16.581 1.00 77.38 73 LYS A CA 1
ATOM 549 C C . LYS A 1 73 ? -22.568 15.132 16.580 1.00 77.38 73 LYS A C 1
ATOM 551 O O . LYS A 1 73 ? -23.209 15.592 17.522 1.00 77.38 73 LYS A O 1
ATOM 556 N N . ALA A 1 74 ? -23.131 14.483 15.560 1.00 73.88 74 ALA A N 1
ATOM 557 C CA . ALA A 1 74 ? -24.566 14.222 15.478 1.00 73.88 74 ALA A CA 1
ATOM 558 C C . ALA A 1 74 ? -25.043 13.323 16.632 1.00 73.88 74 ALA A C 1
ATOM 560 O O . ALA A 1 74 ? -25.987 13.687 17.326 1.00 73.88 74 ALA A O 1
ATOM 561 N N . VAL A 1 75 ? -24.325 12.229 16.920 1.00 68.44 75 VAL A N 1
ATOM 562 C CA . VAL A 1 75 ? -24.635 11.318 18.042 1.00 68.44 75 VAL A CA 1
ATOM 563 C C . VAL A 1 75 ? -24.597 12.040 19.393 1.00 68.44 75 VAL A C 1
ATOM 565 O O . VAL A 1 75 ? -25.452 11.811 20.243 1.00 68.44 75 VAL A O 1
ATOM 568 N N . LYS A 1 76 ? -23.655 12.969 19.596 1.00 60.69 76 LYS A N 1
ATOM 569 C CA . LYS A 1 76 ? -23.585 13.759 20.835 1.00 60.69 76 LYS A CA 1
ATOM 570 C C . LYS A 1 76 ? -24.769 14.721 21.010 1.00 60.69 76 LYS A C 1
ATOM 572 O O . LYS A 1 76 ? -25.106 15.085 22.130 1.00 60.69 76 LYS A O 1
ATOM 577 N N . SER A 1 77 ? -25.421 15.129 19.921 1.00 59.12 77 SER A N 1
ATOM 578 C CA . SER A 1 77 ? -26.641 15.941 19.995 1.00 59.12 77 SER A CA 1
ATOM 579 C C . SER A 1 77 ? -27.879 15.126 20.400 1.00 59.12 77 SER A C 1
ATOM 581 O O . SER A 1 77 ? -28.892 15.724 20.760 1.00 59.12 77 SER A O 1
ATOM 583 N N . GLU A 1 78 ? -27.814 13.792 20.355 1.00 59.03 78 GLU A N 1
ATOM 584 C CA . GLU A 1 78 ? -28.912 12.872 20.690 1.00 59.03 78 GLU A CA 1
ATOM 585 C C . GLU A 1 78 ? -28.847 12.348 22.143 1.00 59.03 78 GLU A C 1
ATOM 587 O O . GLU A 1 78 ? -29.549 11.401 22.491 1.00 59.03 78 GLU A O 1
ATOM 592 N N . GLU A 1 79 ? -28.082 12.993 23.038 1.00 55.81 79 GLU A N 1
ATOM 593 C CA . GLU A 1 79 ? -27.973 12.655 24.478 1.00 55.81 79 GLU A CA 1
ATOM 594 C C . GLU A 1 79 ? -29.312 12.696 25.272 1.00 55.81 79 GLU A C 1
ATOM 596 O O . GLU A 1 79 ? -29.328 12.420 26.467 1.00 55.81 79 GLU A O 1
ATOM 601 N N . ASN A 1 80 ? -30.461 12.934 24.625 1.00 55.53 80 ASN A N 1
ATOM 602 C CA . ASN A 1 80 ? -31.802 12.745 25.201 1.00 55.53 80 ASN A CA 1
ATOM 603 C C . ASN A 1 80 ? -32.313 11.285 25.171 1.00 55.53 80 ASN A C 1
ATOM 605 O O . ASN A 1 80 ? -33.461 11.040 25.537 1.00 55.53 80 ASN A O 1
ATOM 609 N N . PHE A 1 81 ? -31.507 10.305 24.749 1.00 59.34 81 PHE A N 1
ATOM 610 C CA . PHE A 1 81 ? -31.955 8.910 24.587 1.00 59.34 81 PHE A CA 1
ATOM 611 C C . PHE A 1 81 ? -32.107 8.108 25.903 1.00 59.34 81 PHE A C 1
ATOM 613 O O . PHE A 1 81 ? -32.452 6.930 25.865 1.00 59.34 81 PHE A O 1
ATOM 620 N N . LEU A 1 82 ? -31.866 8.722 27.069 1.00 61.00 82 LEU A N 1
ATOM 621 C CA . LEU A 1 82 ? -31.977 8.079 28.391 1.00 61.00 82 LEU A CA 1
ATOM 622 C C . LEU A 1 82 ? -32.853 8.862 29.389 1.00 61.00 82 LEU A C 1
ATOM 624 O O . LEU A 1 82 ? -32.585 8.871 30.587 1.00 61.00 82 L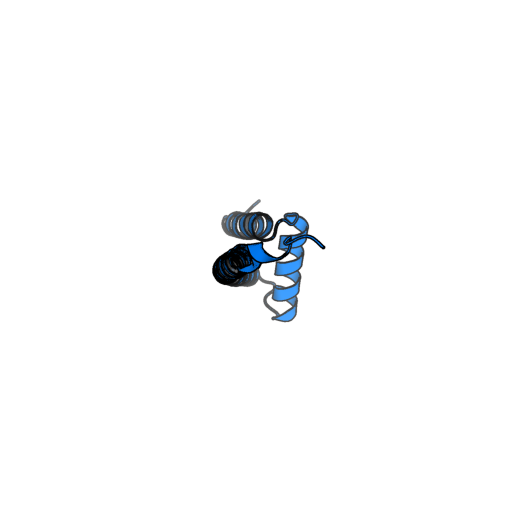EU A O 1
ATOM 628 N N . LEU A 1 83 ? -33.918 9.515 28.916 1.00 60.47 83 LEU A N 1
ATOM 629 C CA . LEU A 1 83 ? -35.022 9.884 29.809 1.00 60.47 83 LEU A CA 1
ATOM 630 C C . LEU A 1 83 ? -35.859 8.625 30.075 1.00 60.47 83 LEU A C 1
ATOM 632 O O . LEU A 1 83 ? -36.577 8.155 29.197 1.00 60.47 83 LEU A O 1
ATOM 636 N N . GLU A 1 84 ? -35.643 8.071 31.270 1.00 60.62 84 GLU A N 1
ATOM 637 C CA . GLU A 1 84 ? -36.320 6.921 31.879 1.00 60.62 84 GLU A CA 1
ATOM 638 C C . GLU A 1 84 ? -37.849 6.954 31.693 1.00 60.62 84 GLU A C 1
ATOM 640 O O . GLU A 1 84 ? -38.474 8.000 31.880 1.00 60.62 84 GLU A O 1
ATOM 645 N N . ASP A 1 85 ? -38.430 5.785 31.406 1.00 52.88 85 ASP A N 1
ATOM 646 C CA . ASP A 1 85 ? -39.758 5.389 31.901 1.00 52.88 85 ASP A CA 1
ATOM 647 C C . ASP A 1 85 ? -39.573 4.158 32.803 1.00 52.88 85 ASP A C 1
ATOM 649 O O . ASP A 1 85 ? -38.780 3.264 32.409 1.00 52.88 85 ASP A O 1
#